Protein AF-A0A1F6DRE4-F1 (afdb_monomer)

Sequence (91 aa):
MKKLKTKTLWVIAIASGLFFILSPLIATPIGTLADKILLARFAEQWSLTHSADPFWYMALGEQIFTFTTLFVAFVALVFGVLAARELYKRH

pLDDT: mean 81.12, std 7.58, range [43.94, 91.31]

Solvent-accessible surface area (backbone atoms only — not comparable to full-atom values): 4792 Å² total; per-residue (Å²): 132,86,81,78,54,71,72,57,34,53,51,45,27,53,48,20,53,51,44,35,74,42,12,60,70,68,21,42,66,55,27,56,50,44,41,53,52,44,52,52,51,48,54,56,46,34,76,76,63,74,71,66,63,67,66,61,51,52,52,49,30,54,47,52,26,50,54,42,20,51,48,44,25,48,54,21,46,54,54,17,51,55,27,47,52,58,49,58,78,72,108

Structure (mmCIF, N/CA/C/O backbone):
data_AF-A0A1F6DRE4-F1
#
_entry.id   AF-A0A1F6DRE4-F1
#
loop_
_atom_site.group_PDB
_atom_site.id
_atom_site.type_symbol
_atom_site.label_atom_id
_atom_site.label_alt_id
_atom_site.label_comp_id
_atom_site.label_asym_id
_atom_site.label_entity_id
_atom_site.label_seq_id
_atom_site.pdbx_PDB_ins_code
_atom_site.Cartn_x
_atom_site.Cartn_y
_atom_site.Cartn_z
_atom_site.occupancy
_atom_site.B_iso_or_equiv
_atom_site.auth_seq_id
_atom_site.auth_comp_id
_atom_site.auth_asym_id
_atom_site.auth_atom_id
_atom_site.pdbx_PDB_model_num
ATOM 1 N N . MET A 1 1 ? 3.874 -6.530 29.422 1.00 43.94 1 MET A N 1
ATOM 2 C CA . MET A 1 1 ? 3.340 -5.651 28.353 1.00 43.94 1 MET A CA 1
ATOM 3 C C . MET A 1 1 ? 2.235 -4.771 28.931 1.00 43.94 1 MET A C 1
ATOM 5 O O . MET A 1 1 ? 1.249 -5.310 29.418 1.00 43.94 1 MET A O 1
ATOM 9 N N . LYS A 1 2 ? 2.399 -3.439 28.964 1.00 51.00 2 LYS A N 1
ATOM 10 C CA . L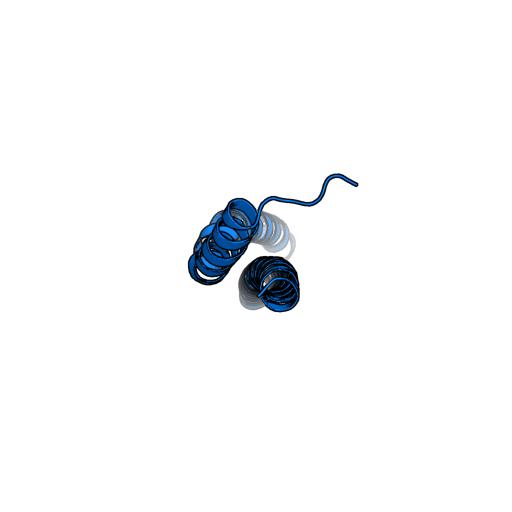YS A 1 2 ? 1.344 -2.523 29.448 1.00 51.00 2 LYS A CA 1
ATOM 11 C C . LYS A 1 2 ? 0.135 -2.602 28.502 1.00 51.00 2 LYS A C 1
ATOM 13 O O . LYS A 1 2 ? 0.296 -2.407 27.302 1.00 51.00 2 LYS A O 1
ATOM 18 N N . LYS A 1 3 ? -1.065 -2.885 29.027 1.00 65.75 3 LYS A N 1
ATOM 19 C CA . LYS A 1 3 ? -2.310 -2.855 28.239 1.00 65.75 3 LYS A CA 1
ATOM 20 C C . LYS A 1 3 ? -2.538 -1.430 27.714 1.00 65.75 3 LYS A C 1
ATOM 22 O O . LYS A 1 3 ? -2.619 -0.489 28.501 1.00 65.75 3 LYS A O 1
ATOM 27 N N . LEU A 1 4 ? -2.651 -1.275 26.393 1.00 73.12 4 LEU A N 1
ATOM 28 C CA . LEU A 1 4 ? -3.014 -0.003 25.754 1.00 73.12 4 LEU A CA 1
ATOM 29 C C . LEU A 1 4 ? -4.392 0.462 26.241 1.00 73.12 4 LEU A C 1
ATOM 31 O O . LEU A 1 4 ? -5.279 -0.370 26.435 1.00 73.12 4 LEU A O 1
ATOM 35 N N . LYS A 1 5 ? -4.590 1.772 26.430 1.00 82.25 5 LYS A N 1
ATOM 36 C CA . LYS A 1 5 ? -5.893 2.343 26.817 1.00 82.25 5 LYS A CA 1
ATOM 37 C C . LYS A 1 5 ? -6.897 2.203 25.662 1.00 82.25 5 LYS A C 1
ATOM 39 O O . LYS A 1 5 ? -6.520 2.328 24.502 1.00 82.25 5 LYS A O 1
ATOM 44 N N . THR A 1 6 ? -8.181 2.010 25.971 1.00 80.00 6 THR A N 1
ATOM 45 C CA . THR A 1 6 ? -9.265 1.872 24.973 1.00 80.00 6 THR A CA 1
ATOM 46 C C . THR A 1 6 ? -9.328 3.065 24.011 1.00 80.00 6 THR A C 1
ATOM 48 O O . THR A 1 6 ? -9.459 2.872 22.808 1.00 80.00 6 THR A O 1
ATOM 51 N N . LYS A 1 7 ? -9.125 4.297 24.511 1.00 82.31 7 LYS A N 1
ATOM 52 C CA . LYS A 1 7 ? -9.030 5.503 23.664 1.00 82.31 7 LYS A CA 1
ATOM 53 C C . LYS A 1 7 ? -7.900 5.405 22.631 1.00 82.31 7 LYS A C 1
ATOM 55 O O . LYS A 1 7 ? -8.085 5.789 21.486 1.00 82.31 7 LYS A O 1
ATOM 60 N N . THR A 1 8 ? -6.749 4.858 23.019 1.00 82.38 8 THR A N 1
ATOM 61 C CA . THR A 1 8 ? -5.594 4.684 22.126 1.00 82.38 8 THR A CA 1
ATOM 62 C C . THR A 1 8 ? -5.872 3.647 21.038 1.00 82.38 8 THR A C 1
ATOM 64 O O . THR A 1 8 ? -5.478 3.856 19.900 1.00 82.38 8 THR A O 1
ATOM 67 N N . LEU A 1 9 ? -6.590 2.563 21.352 1.00 80.25 9 LEU A N 1
ATOM 68 C CA . LEU A 1 9 ? -6.975 1.558 20.353 1.00 80.25 9 LEU A CA 1
ATOM 69 C C . LEU A 1 9 ? -7.948 2.118 19.304 1.00 80.25 9 LEU A C 1
ATOM 71 O O . LEU A 1 9 ? -7.795 1.819 18.125 1.00 80.25 9 LEU A O 1
ATOM 75 N N . TRP A 1 10 ? -8.894 2.972 19.709 1.00 81.19 10 TRP A N 1
ATOM 76 C CA . TRP A 1 10 ? -9.790 3.666 18.775 1.00 81.19 10 TRP A CA 1
ATOM 77 C C . TRP A 1 10 ? -9.030 4.591 17.826 1.00 81.19 10 TRP A C 1
ATOM 79 O O . TRP A 1 10 ? -9.279 4.576 16.624 1.00 81.19 10 TRP A O 1
ATOM 89 N N . VAL A 1 11 ? -8.061 5.347 18.352 1.00 86.38 11 VAL A N 1
ATOM 90 C CA . VAL A 1 11 ? -7.191 6.199 17.527 1.00 86.38 11 VAL A CA 1
ATOM 91 C C . VAL A 1 11 ? -6.413 5.361 16.514 1.00 86.38 11 VAL A C 1
ATOM 93 O O . VAL A 1 11 ? -6.351 5.743 15.351 1.00 86.38 11 VAL A O 1
ATOM 96 N N . ILE A 1 12 ? -5.874 4.206 16.920 1.00 83.31 12 ILE A N 1
ATOM 97 C CA . ILE A 1 12 ? -5.152 3.302 16.012 1.00 83.31 12 ILE A CA 1
ATOM 98 C C . ILE A 1 12 ? -6.083 2.775 14.917 1.00 83.31 12 ILE A C 1
ATOM 100 O O . ILE A 1 12 ? -5.715 2.825 13.751 1.00 83.31 12 ILE A O 1
ATOM 104 N N . ALA A 1 13 ? -7.295 2.330 15.257 1.00 82.06 13 ALA A N 1
ATOM 105 C CA . ALA A 1 13 ? -8.248 1.824 14.270 1.00 82.06 13 ALA A CA 1
ATOM 106 C C . ALA A 1 13 ? -8.637 2.892 13.227 1.00 82.06 13 ALA A C 1
ATOM 108 O O . ALA A 1 13 ? -8.637 2.614 12.028 1.00 82.06 13 ALA A O 1
ATOM 109 N N . ILE A 1 14 ? -8.906 4.126 13.670 1.00 86.56 14 ILE A N 1
ATOM 110 C CA . ILE A 1 14 ? -9.251 5.250 12.784 1.00 86.56 14 ILE A CA 1
ATOM 111 C C . ILE A 1 14 ? -8.050 5.655 11.922 1.00 86.56 14 ILE A C 1
ATOM 113 O O . ILE A 1 14 ? -8.187 5.821 10.711 1.00 86.56 14 ILE A O 1
ATOM 117 N N . ALA A 1 15 ? -6.866 5.779 12.529 1.00 84.81 15 ALA A N 1
ATOM 118 C CA . ALA A 1 15 ? -5.641 6.114 11.813 1.00 84.81 15 ALA A CA 1
ATOM 119 C C . ALA A 1 15 ? -5.316 5.053 10.754 1.00 84.81 15 ALA A C 1
ATOM 121 O O . ALA A 1 15 ? -5.049 5.400 9.610 1.00 84.81 15 ALA A O 1
ATOM 122 N N . SER A 1 16 ? -5.414 3.767 11.092 1.00 82.12 16 SER A N 1
ATOM 123 C CA . SER A 1 16 ? -5.260 2.659 10.146 1.00 82.12 16 SER A CA 1
ATOM 124 C C . SER A 1 16 ? -6.229 2.756 8.964 1.00 82.12 16 SER A C 1
ATOM 126 O O . SER A 1 16 ? -5.812 2.561 7.826 1.00 82.12 16 SER A O 1
ATOM 128 N N . GLY A 1 17 ? -7.496 3.111 9.198 1.00 79.31 17 GLY A N 1
ATOM 129 C CA . GLY A 1 17 ? -8.457 3.347 8.115 1.00 79.31 17 GLY A CA 1
ATOM 130 C C . GLY A 1 17 ? -8.050 4.509 7.199 1.00 79.31 17 GLY A C 1
ATOM 131 O O . GLY A 1 17 ? -8.092 4.382 5.977 1.00 79.31 17 GLY A O 1
ATOM 132 N N . LEU A 1 18 ? -7.579 5.617 7.776 1.00 87.06 18 LEU A N 1
ATOM 133 C CA . LEU A 1 18 ? -7.046 6.754 7.017 1.00 87.06 18 LEU A CA 1
ATOM 134 C C . 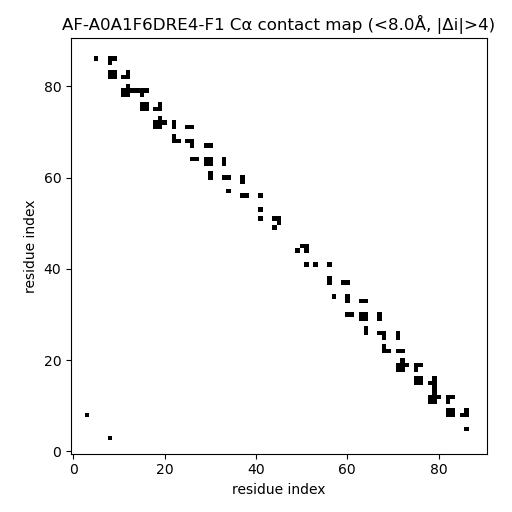LEU A 1 18 ? -5.812 6.368 6.188 1.00 87.06 18 LEU A C 1
ATOM 136 O O . LEU A 1 18 ? -5.733 6.719 5.014 1.00 87.06 18 LEU A O 1
ATOM 140 N N . PHE A 1 19 ? -4.877 5.612 6.768 1.00 84.81 19 PHE A N 1
ATOM 141 C CA . PHE A 1 19 ? -3.675 5.127 6.080 1.00 84.81 19 PHE A CA 1
ATOM 142 C C . PHE A 1 19 ? -3.989 4.134 4.956 1.00 84.81 19 PHE A C 1
ATOM 144 O O . PHE A 1 19 ? -3.282 4.116 3.952 1.00 84.81 19 PHE A O 1
ATOM 151 N N . PHE A 1 20 ? -5.061 3.349 5.083 1.00 83.38 20 PHE A N 1
ATOM 152 C CA . PHE A 1 20 ? -5.545 2.493 4.004 1.00 83.38 20 PHE A CA 1
ATOM 153 C C . PHE A 1 20 ? -6.016 3.322 2.799 1.00 83.38 20 PHE A C 1
ATOM 155 O O . PHE A 1 20 ? -5.585 3.068 1.675 1.00 83.38 20 PHE A O 1
ATOM 162 N N . ILE A 1 21 ? -6.829 4.359 3.032 1.00 85.31 21 ILE A N 1
ATOM 163 C CA . ILE A 1 21 ? -7.335 5.246 1.969 1.00 85.31 21 ILE A CA 1
ATOM 164 C C . ILE A 1 21 ? -6.193 6.062 1.343 1.00 85.31 21 ILE A C 1
ATOM 166 O O . ILE A 1 21 ? -6.139 6.232 0.129 1.00 85.31 21 ILE A O 1
ATOM 170 N N . LEU A 1 22 ? -5.252 6.536 2.164 1.00 87.00 22 LEU A N 1
ATOM 171 C CA . LEU A 1 22 ? -4.092 7.320 1.725 1.00 87.00 22 LEU A CA 1
ATOM 172 C C . LEU A 1 22 ? -2.935 6.465 1.187 1.00 87.00 22 LEU A C 1
ATOM 174 O O . LEU A 1 22 ? -1.901 7.018 0.809 1.00 87.00 22 LEU A O 1
ATOM 178 N N . SER A 1 23 ? -3.084 5.141 1.117 1.00 82.06 23 SER A N 1
ATOM 179 C CA . SER A 1 23 ? -2.023 4.241 0.653 1.00 82.06 23 SER A CA 1
ATOM 180 C C . SER A 1 23 ? -1.465 4.576 -0.741 1.00 82.06 23 SER A C 1
ATOM 182 O O . SER A 1 23 ? -0.243 4.484 -0.889 1.00 82.06 23 SER A O 1
ATOM 184 N N . PRO A 1 24 ? -2.248 5.052 -1.739 1.00 81.31 24 PRO A N 1
ATOM 185 C CA . PRO A 1 24 ? -1.679 5.466 -3.022 1.00 81.31 24 PRO A CA 1
ATOM 186 C C . PRO A 1 24 ? -0.785 6.700 -2.869 1.00 81.31 24 PRO A C 1
ATOM 188 O O . PRO A 1 24 ? 0.301 6.756 -3.439 1.00 81.31 24 PRO A O 1
ATOM 191 N N . LEU A 1 25 ? -1.198 7.655 -2.028 1.00 85.81 25 LEU A N 1
ATOM 192 C CA . LEU A 1 25 ? -0.463 8.895 -1.781 1.00 85.81 25 LEU A CA 1
ATOM 193 C C . LEU A 1 25 ? 0.883 8.627 -1.088 1.00 85.81 25 LEU A C 1
ATOM 195 O O . LEU A 1 25 ? 1.893 9.257 -1.399 1.00 85.81 25 LEU A O 1
ATOM 199 N N . ILE A 1 26 ? 0.907 7.651 -0.181 1.00 81.69 26 ILE A N 1
ATOM 200 C CA . ILE A 1 26 ? 2.113 7.214 0.537 1.00 81.69 26 ILE A CA 1
ATOM 201 C C . ILE A 1 26 ? 3.030 6.387 -0.371 1.00 81.69 26 ILE A C 1
ATOM 203 O O . ILE A 1 26 ? 4.249 6.431 -0.213 1.00 81.69 26 ILE A O 1
ATOM 207 N N . ALA A 1 27 ? 2.468 5.671 -1.347 1.00 82.31 27 ALA A N 1
ATOM 208 C CA . ALA A 1 27 ? 3.231 4.923 -2.341 1.00 82.31 27 ALA A CA 1
ATOM 209 C C . ALA A 1 27 ? 3.863 5.822 -3.422 1.00 82.31 27 ALA A C 1
ATOM 211 O O . ALA A 1 27 ? 4.884 5.444 -3.992 1.00 82.31 27 ALA A O 1
ATOM 212 N N . THR A 1 28 ? 3.328 7.023 -3.675 1.00 82.81 28 THR A N 1
ATOM 213 C CA . THR A 1 28 ? 3.852 7.985 -4.670 1.00 82.81 28 THR A CA 1
ATOM 214 C C . THR A 1 28 ? 5.368 8.243 -4.599 1.00 82.81 28 THR A C 1
ATOM 216 O O . THR A 1 28 ? 6.026 8.162 -5.637 1.00 82.81 28 THR A O 1
ATOM 219 N N . PRO A 1 29 ? 5.986 8.538 -3.435 1.00 81.94 29 PRO A N 1
ATOM 220 C CA . PRO A 1 29 ? 7.439 8.724 -3.358 1.00 81.94 29 PRO A CA 1
ATOM 221 C C . PRO A 1 29 ? 8.226 7.472 -3.769 1.00 81.94 29 PRO A C 1
ATOM 223 O O . PRO A 1 29 ? 9.292 7.587 -4.362 1.00 81.94 29 PRO A O 1
ATOM 226 N N . ILE A 1 30 ? 7.700 6.276 -3.503 1.00 81.56 30 ILE A N 1
ATOM 227 C CA . ILE A 1 30 ? 8.350 5.015 -3.880 1.00 81.56 30 ILE A CA 1
ATOM 228 C C . ILE A 1 30 ? 8.176 4.756 -5.381 1.00 81.56 30 ILE A C 1
ATOM 2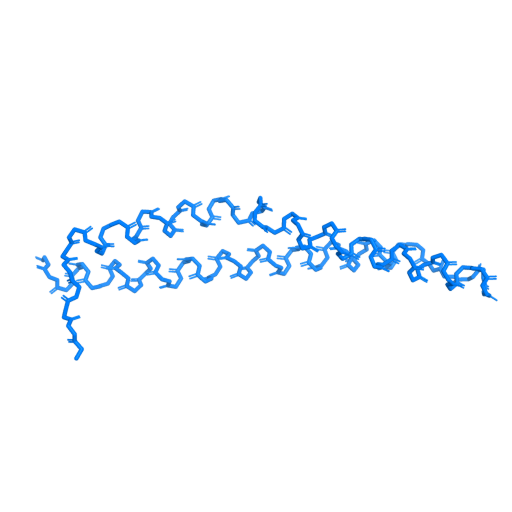30 O O . ILE A 1 30 ? 9.151 4.418 -6.046 1.00 81.56 30 ILE A O 1
ATOM 234 N N . GLY A 1 31 ? 6.981 4.997 -5.930 1.00 77.00 31 GLY A N 1
ATOM 235 C CA . GLY A 1 31 ? 6.728 4.916 -7.373 1.00 77.00 31 GLY A CA 1
ATOM 236 C C . GLY A 1 31 ? 7.606 5.884 -8.169 1.00 77.00 31 GLY A C 1
ATOM 237 O O . GLY A 1 31 ? 8.302 5.473 -9.087 1.00 77.00 31 GLY A O 1
ATOM 238 N N . THR A 1 32 ? 7.694 7.148 -7.746 1.00 81.38 32 THR A N 1
ATOM 239 C CA . THR A 1 32 ? 8.547 8.152 -8.413 1.00 81.38 32 THR A CA 1
ATOM 240 C C . THR A 1 32 ? 10.043 7.832 -8.333 1.00 81.38 32 THR A C 1
ATOM 242 O O . THR A 1 32 ? 10.787 8.139 -9.266 1.00 81.38 32 THR A O 1
ATOM 245 N N . LEU A 1 33 ? 10.514 7.216 -7.243 1.00 84.81 33 LEU A N 1
ATOM 246 C CA . LEU A 1 33 ? 11.891 6.722 -7.148 1.00 84.81 33 LEU A CA 1
ATOM 247 C C . LEU A 1 33 ? 12.127 5.537 -8.088 1.00 84.81 33 LEU A C 1
ATOM 249 O O . LEU A 1 33 ? 13.153 5.506 -8.767 1.00 84.81 33 LEU A O 1
ATOM 253 N N . ALA A 1 34 ? 11.185 4.594 -8.148 1.00 82.31 34 ALA A N 1
ATOM 254 C CA . ALA A 1 34 ? 11.246 3.460 -9.060 1.00 82.31 34 ALA A CA 1
ATOM 255 C C . ALA A 1 34 ? 11.287 3.929 -10.519 1.00 82.31 34 ALA A C 1
ATOM 257 O O . ALA A 1 34 ? 12.188 3.525 -11.249 1.00 82.31 34 ALA A O 1
ATOM 258 N N . ASP A 1 35 ? 10.414 4.861 -10.905 1.00 82.31 35 ASP A N 1
ATOM 259 C CA . ASP A 1 35 ? 10.394 5.448 -12.245 1.00 82.31 35 ASP A CA 1
ATOM 260 C C . ASP A 1 35 ? 11.725 6.119 -12.585 1.00 82.31 35 ASP A C 1
ATOM 262 O O . ASP A 1 35 ? 12.275 5.887 -13.656 1.00 82.31 35 ASP A O 1
ATOM 266 N N . LYS A 1 36 ? 12.310 6.897 -11.664 1.00 83.12 36 LYS A N 1
ATOM 267 C CA . LYS A 1 36 ? 13.623 7.525 -11.886 1.00 83.12 36 LYS A CA 1
ATOM 268 C C . LYS A 1 36 ? 14.736 6.503 -12.103 1.00 83.12 36 LYS A C 1
ATOM 270 O O . LYS A 1 36 ? 15.575 6.699 -12.980 1.00 83.12 36 LYS A O 1
ATOM 275 N N . ILE A 1 37 ? 14.757 5.431 -11.313 1.00 84.00 37 ILE A N 1
ATOM 276 C CA . ILE A 1 37 ? 15.755 4.363 -11.443 1.00 84.00 37 ILE A CA 1
ATOM 277 C C . ILE A 1 37 ? 15.561 3.621 -12.766 1.00 84.00 37 ILE A C 1
ATOM 279 O O . ILE A 1 37 ? 16.528 3.398 -13.490 1.00 84.00 37 ILE A O 1
ATOM 283 N N . LEU A 1 38 ? 14.322 3.264 -13.101 1.00 83.12 38 LEU A N 1
ATOM 284 C CA . LEU A 1 38 ? 13.990 2.547 -14.329 1.00 83.12 38 LEU A CA 1
ATOM 285 C C . LEU A 1 38 ? 14.294 3.390 -15.568 1.00 83.12 38 LEU A C 1
ATOM 287 O O . LEU A 1 38 ? 14.853 2.866 -16.524 1.00 83.12 38 LEU A O 1
ATOM 291 N N . LEU A 1 39 ? 14.024 4.696 -15.527 1.00 84.00 39 LEU A N 1
ATOM 292 C CA . LEU A 1 39 ? 14.337 5.620 -16.615 1.00 84.00 39 LEU A CA 1
ATOM 293 C C . LEU A 1 39 ? 15.852 5.805 -16.789 1.00 84.00 39 LEU A C 1
ATOM 295 O O . LEU A 1 39 ? 16.338 5.826 -17.918 1.00 84.00 39 LEU A O 1
ATOM 299 N N . ALA A 1 40 ? 16.613 5.876 -15.690 1.00 82.75 40 ALA A N 1
ATOM 300 C CA . ALA A 1 40 ? 18.076 5.914 -15.738 1.00 82.75 40 ALA A CA 1
ATOM 301 C C . ALA A 1 40 ? 18.658 4.621 -16.333 1.00 82.75 40 ALA A C 1
ATOM 303 O O . ALA A 1 40 ? 19.521 4.676 -17.208 1.00 82.75 40 ALA A O 1
ATOM 304 N N . ARG A 1 41 ? 18.139 3.457 -15.922 1.00 81.06 41 ARG A N 1
ATOM 305 C CA . ARG A 1 41 ? 18.532 2.156 -16.481 1.00 81.06 41 ARG A CA 1
ATOM 306 C C . ARG A 1 41 ? 18.163 2.025 -17.950 1.00 81.06 41 ARG A C 1
ATOM 308 O O . ARG A 1 41 ? 18.986 1.564 -18.732 1.00 81.06 41 ARG A O 1
ATOM 315 N N . PHE A 1 42 ? 16.969 2.465 -18.336 1.00 80.25 42 PHE A N 1
ATOM 316 C CA . PHE A 1 42 ? 16.562 2.504 -19.733 1.00 80.25 42 PHE A CA 1
ATOM 317 C C . PHE A 1 42 ? 17.511 3.380 -20.557 1.00 80.25 42 PHE A C 1
ATOM 319 O O . PHE A 1 42 ? 17.977 2.934 -21.598 1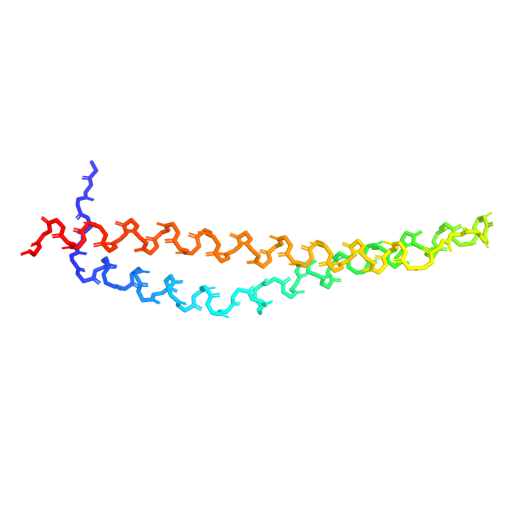.00 80.25 42 PHE A O 1
ATOM 326 N N . ALA A 1 43 ? 17.862 4.580 -20.082 1.00 79.88 43 ALA A N 1
ATOM 327 C CA . ALA A 1 43 ? 18.786 5.472 -20.783 1.00 79.88 43 ALA A CA 1
ATOM 328 C C . ALA A 1 43 ? 20.186 4.853 -20.966 1.00 79.88 43 ALA A C 1
ATOM 330 O O . ALA A 1 43 ? 20.746 4.920 -22.062 1.00 79.88 43 ALA A O 1
ATOM 331 N N . GLU A 1 44 ? 20.728 4.193 -19.934 1.00 81.06 44 GLU A N 1
ATOM 332 C CA . GLU A 1 44 ? 21.997 3.452 -20.021 1.00 81.06 44 GLU A CA 1
ATOM 333 C C . GLU A 1 44 ? 21.919 2.334 -21.075 1.00 81.06 44 GLU A C 1
ATOM 335 O O . GLU A 1 44 ? 22.764 2.236 -21.965 1.00 81.06 44 GLU A O 1
ATOM 340 N N . GLN A 1 45 ? 20.873 1.512 -21.019 1.00 76.31 4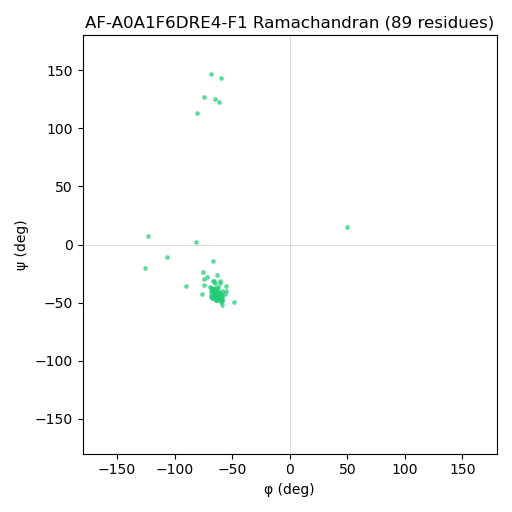5 GLN A N 1
ATOM 341 C CA . GLN A 1 45 ? 20.731 0.321 -21.860 1.00 76.31 45 GLN A CA 1
ATOM 342 C C . GLN A 1 45 ? 20.366 0.655 -23.312 1.00 76.31 45 GLN A C 1
ATOM 344 O O . GLN A 1 45 ? 20.838 0.002 -24.248 1.00 76.31 45 GLN A O 1
ATOM 349 N N . TRP A 1 46 ? 19.573 1.708 -23.510 1.00 76.19 46 TRP A N 1
ATOM 350 C CA . TRP A 1 46 ? 19.263 2.264 -24.819 1.00 76.19 46 TRP A CA 1
ATOM 351 C C . TRP A 1 46 ? 20.527 2.780 -25.504 1.00 76.19 46 TRP A C 1
ATOM 353 O O . TRP A 1 46 ? 20.772 2.429 -26.655 1.00 76.19 46 TRP A O 1
ATOM 363 N N . SER A 1 47 ? 21.375 3.520 -24.779 1.00 73.69 47 SER A N 1
ATOM 364 C CA . SER A 1 47 ? 22.622 4.072 -25.327 1.00 73.69 47 SER A CA 1
ATOM 365 C C . SER A 1 47 ? 23.596 2.998 -25.831 1.00 73.69 47 SER A C 1
ATOM 367 O O . SER A 1 47 ? 24.318 3.226 -26.800 1.00 73.69 47 SER A O 1
ATOM 369 N N . LEU A 1 48 ? 23.580 1.814 -25.209 1.00 73.25 48 LEU A N 1
ATOM 370 C CA . LEU A 1 48 ? 24.482 0.702 -25.518 1.00 73.25 48 LEU A CA 1
ATOM 371 C C . LEU A 1 48 ? 23.939 -0.247 -26.590 1.00 73.25 48 LEU A C 1
ATOM 373 O O . LEU A 1 48 ? 24.712 -0.779 -27.382 1.00 73.25 48 LEU A O 1
ATOM 377 N N . THR A 1 49 ? 22.625 -0.476 -26.615 1.00 70.81 49 THR A N 1
ATOM 378 C CA . THR A 1 49 ? 22.043 -1.608 -27.359 1.00 70.81 49 THR A CA 1
ATOM 379 C C . THR A 1 49 ? 20.953 -1.202 -28.349 1.00 70.81 49 THR A C 1
ATOM 381 O O . THR A 1 49 ? 20.669 -1.974 -29.257 1.00 70.81 49 THR A O 1
ATOM 384 N N . HIS A 1 50 ? 20.334 -0.020 -28.200 1.00 67.56 50 HIS A N 1
ATOM 385 C CA . HIS A 1 50 ? 19.203 0.471 -29.017 1.00 67.56 50 HIS A CA 1
ATOM 386 C C . HIS A 1 50 ? 18.024 -0.517 -29.177 1.00 67.56 50 HIS A C 1
ATOM 388 O O . HIS A 1 50 ? 17.166 -0.340 -30.037 1.00 67.56 50 HIS A O 1
ATOM 394 N N . SER A 1 51 ? 17.968 -1.562 -28.349 1.00 65.88 51 SER A N 1
ATOM 395 C CA . SER A 1 51 ? 17.011 -2.670 -28.439 1.00 65.88 51 SER A CA 1
ATOM 396 C C . SER A 1 51 ? 16.189 -2.850 -27.161 1.00 65.88 51 SER A C 1
ATOM 398 O O . SER A 1 51 ? 15.503 -3.858 -27.009 1.00 65.88 51 SER A O 1
ATOM 400 N N . ALA A 1 52 ? 16.307 -1.929 -26.202 1.00 68.25 52 ALA A N 1
ATOM 401 C CA . ALA A 1 52 ? 15.563 -1.997 -24.951 1.00 68.25 52 ALA A CA 1
ATOM 402 C C . ALA A 1 52 ? 14.096 -1.622 -25.200 1.00 68.25 52 ALA A C 1
ATOM 404 O O . ALA A 1 52 ? 13.824 -0.561 -25.760 1.00 68.25 52 ALA A O 1
ATOM 405 N N . ASP A 1 53 ? 13.166 -2.483 -24.784 1.00 75.62 53 ASP A N 1
ATOM 406 C CA . ASP A 1 53 ? 11.732 -2.248 -24.951 1.00 75.62 53 ASP A CA 1
ATOM 407 C C . ASP A 1 53 ? 11.211 -1.296 -23.855 1.00 75.62 53 ASP A C 1
ATOM 409 O O . ASP A 1 53 ? 11.208 -1.666 -22.674 1.00 75.62 53 ASP A O 1
ATOM 413 N N . PRO A 1 54 ? 10.768 -0.073 -24.199 1.00 71.38 54 PRO A N 1
ATOM 414 C CA . PRO A 1 54 ? 10.274 0.895 -23.223 1.00 71.38 54 PRO A CA 1
ATOM 415 C C . PRO A 1 54 ? 9.013 0.422 -22.482 1.00 71.38 54 PRO A C 1
ATOM 417 O O . PRO A 1 54 ? 8.803 0.818 -21.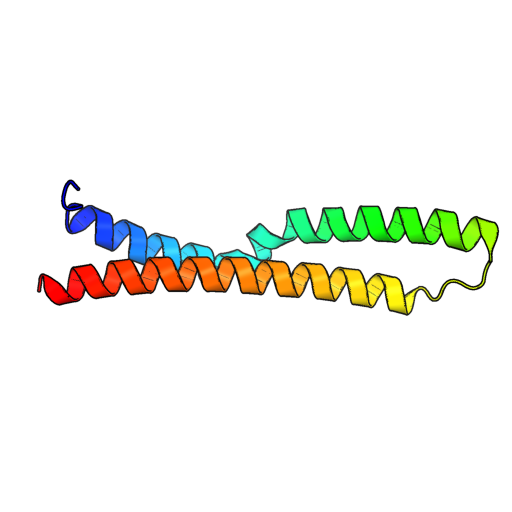332 1.00 71.38 54 PRO A O 1
ATOM 420 N N . PHE A 1 55 ? 8.199 -0.460 -23.077 1.00 77.00 55 PHE A N 1
ATOM 421 C CA . PHE A 1 55 ? 6.985 -0.968 -22.431 1.00 77.00 55 PHE A CA 1
ATOM 422 C C . PHE A 1 55 ? 7.295 -1.837 -21.210 1.00 77.00 55 PHE A C 1
ATOM 424 O O . PHE A 1 55 ? 6.547 -1.823 -20.232 1.00 77.00 55 PHE A O 1
ATOM 431 N N . TRP A 1 56 ? 8.425 -2.547 -21.228 1.00 78.50 56 TRP A N 1
ATOM 432 C CA . TRP A 1 56 ? 8.833 -3.400 -20.116 1.00 78.50 56 TRP A CA 1
ATOM 433 C C . TRP A 1 56 ? 9.211 -2.587 -18.869 1.00 78.50 56 TRP A C 1
ATOM 435 O O . TRP A 1 56 ? 8.803 -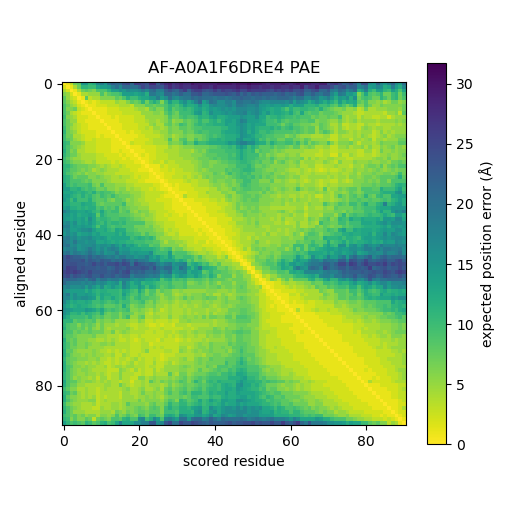2.924 -17.757 1.00 78.50 56 TRP A O 1
ATOM 445 N N . TYR A 1 57 ? 9.922 -1.468 -19.049 1.00 74.38 57 TYR A N 1
ATOM 446 C CA . TYR A 1 57 ? 10.285 -0.571 -17.944 1.00 74.38 57 TYR A CA 1
ATOM 447 C C . TYR A 1 57 ? 9.063 0.153 -17.371 1.00 74.38 57 TYR A C 1
ATOM 449 O O . TYR A 1 57 ? 8.968 0.312 -16.156 1.00 74.38 57 TYR A O 1
ATOM 457 N N . MET A 1 58 ? 8.102 0.537 -18.216 1.00 76.19 58 MET A N 1
ATOM 458 C CA . MET A 1 58 ? 6.859 1.168 -17.761 1.00 76.19 58 MET A CA 1
ATOM 459 C C . MET A 1 58 ? 5.999 0.196 -16.935 1.00 76.19 58 MET A C 1
ATOM 461 O O . MET A 1 58 ? 5.529 0.553 -15.856 1.00 76.19 58 MET A O 1
ATOM 465 N N . ALA A 1 59 ? 5.875 -1.060 -17.383 1.00 83.25 59 ALA A N 1
ATOM 466 C CA . ALA A 1 59 ? 5.164 -2.108 -16.647 1.00 83.25 59 ALA A CA 1
ATOM 467 C C . ALA A 1 59 ? 5.814 -2.416 -15.285 1.00 83.25 59 ALA A C 1
ATOM 469 O O . ALA A 1 59 ? 5.115 -2.655 -14.301 1.00 83.25 59 ALA A O 1
ATOM 470 N N . LEU A 1 60 ? 7.147 -2.376 -15.200 1.00 82.62 60 LEU A N 1
ATOM 471 C CA . LEU A 1 60 ? 7.875 -2.530 -13.936 1.00 82.62 60 LEU A CA 1
ATOM 472 C C . LEU A 1 60 ? 7.600 -1.396 -12.948 1.00 82.62 60 LEU A C 1
ATOM 474 O O . LEU A 1 60 ? 7.397 -1.667 -11.764 1.00 82.62 60 LEU A O 1
ATOM 478 N N . GLY A 1 61 ? 7.575 -0.146 -13.417 1.00 79.56 61 GLY A N 1
ATOM 479 C CA . GLY A 1 61 ? 7.245 1.011 -12.578 1.00 79.56 61 GLY A CA 1
ATOM 480 C C . GLY A 1 61 ? 5.839 0.889 -11.988 1.00 79.56 61 GLY A C 1
ATOM 481 O O . GLY A 1 61 ? 5.652 1.001 -10.773 1.00 79.56 61 GLY A O 1
ATOM 482 N N . GLU A 1 62 ? 4.866 0.530 -12.829 1.00 83.56 62 GLU A N 1
ATOM 483 C CA . GLU A 1 62 ? 3.476 0.313 -12.421 1.00 83.56 62 GLU A CA 1
ATOM 484 C C . GLU A 1 62 ? 3.328 -0.854 -11.431 1.00 83.56 62 GLU A C 1
ATOM 486 O O . GLU A 1 62 ? 2.607 -0.742 -10.434 1.00 83.56 62 GLU A O 1
ATOM 491 N N . GLN A 1 63 ? 4.053 -1.957 -11.642 1.00 86.81 63 GLN A N 1
ATOM 492 C CA . GLN A 1 63 ? 4.080 -3.077 -10.701 1.00 86.81 63 GLN A CA 1
ATOM 493 C C . GLN A 1 63 ? 4.649 -2.661 -9.345 1.00 86.81 63 GLN A C 1
ATOM 495 O O . GLN A 1 63 ? 4.041 -2.969 -8.320 1.00 86.81 63 GLN A O 1
ATOM 500 N N . ILE A 1 64 ? 5.778 -1.946 -9.312 1.00 85.69 64 ILE A N 1
ATOM 501 C CA . ILE A 1 64 ? 6.401 -1.500 -8.058 1.00 85.69 64 ILE A CA 1
ATOM 502 C C . ILE A 1 64 ? 5.463 -0.560 -7.298 1.00 85.69 64 ILE A C 1
ATOM 504 O O . ILE A 1 64 ? 5.278 -0.725 -6.087 1.00 85.69 64 ILE A O 1
ATOM 508 N N . PHE A 1 65 ? 4.832 0.388 -7.994 1.00 83.69 65 PHE A N 1
ATOM 509 C CA . PHE A 1 65 ? 3.832 1.269 -7.397 1.00 83.69 65 PHE A CA 1
ATOM 510 C C . PHE A 1 65 ? 2.665 0.465 -6.812 1.00 83.69 65 PHE A C 1
ATOM 512 O O . PHE A 1 65 ? 2.370 0.588 -5.622 1.00 83.69 65 PHE A O 1
ATOM 519 N N . THR A 1 66 ? 2.075 -0.433 -7.603 1.00 85.50 66 THR A N 1
ATOM 520 C CA . THR A 1 66 ? 0.929 -1.256 -7.194 1.00 85.50 66 THR A CA 1
ATOM 521 C C . THR A 1 66 ? 1.257 -2.137 -5.988 1.00 85.50 66 THR A C 1
ATOM 523 O O . THR A 1 66 ? 0.508 -2.151 -5.009 1.00 85.50 66 THR A O 1
ATOM 526 N N . PHE A 1 67 ? 2.399 -2.833 -6.004 1.00 88.56 67 PHE A N 1
ATOM 527 C CA . PHE A 1 67 ? 2.855 -3.651 -4.876 1.00 88.56 67 PHE A CA 1
ATOM 528 C C . PHE A 1 67 ? 3.049 -2.818 -3.612 1.00 88.56 67 PHE A C 1
ATOM 530 O O . PHE A 1 67 ? 2.648 -3.240 -2.528 1.00 88.56 67 PHE A O 1
ATOM 537 N N . THR A 1 68 ? 3.622 -1.623 -3.744 1.00 85.88 68 THR A N 1
ATOM 538 C CA . THR A 1 68 ? 3.840 -0.719 -2.613 1.00 85.88 68 THR A CA 1
ATOM 539 C C . THR A 1 68 ? 2.515 -0.233 -2.029 1.00 85.88 68 THR A C 1
ATOM 541 O O . THR A 1 68 ? 2.329 -0.278 -0.813 1.00 85.88 68 THR A O 1
ATOM 544 N N . THR A 1 69 ? 1.567 0.182 -2.875 1.00 87.12 69 THR A N 1
ATOM 545 C CA . THR A 1 69 ? 0.225 0.592 -2.442 1.00 87.12 69 THR A CA 1
ATOM 546 C C . THR A 1 69 ? -0.484 -0.542 -1.708 1.00 87.12 69 THR A C 1
ATOM 548 O O . THR A 1 69 ? -0.969 -0.341 -0.593 1.00 87.12 69 THR A O 1
ATOM 551 N N . LEU A 1 70 ? -0.487 -1.749 -2.283 1.00 89.56 70 LEU A N 1
ATOM 552 C CA . LEU A 1 70 ? -1.101 -2.928 -1.671 1.00 89.56 70 LEU A CA 1
ATOM 553 C C . LEU A 1 70 ? -0.437 -3.296 -0.344 1.00 89.56 70 LEU A C 1
ATOM 555 O O . LEU A 1 70 ? -1.132 -3.628 0.613 1.00 89.56 70 LEU A O 1
ATOM 559 N N . PHE A 1 71 ? 0.889 -3.200 -0.255 1.00 90.00 71 PHE A N 1
ATOM 560 C CA . PHE A 1 71 ? 1.621 -3.482 0.974 1.00 90.00 71 PHE A CA 1
ATOM 561 C C . PHE A 1 71 ? 1.253 -2.501 2.094 1.00 90.00 71 PHE A C 1
ATOM 563 O O . PHE A 1 71 ? 0.915 -2.928 3.198 1.00 90.00 71 PHE A O 1
ATOM 570 N N . VAL A 1 72 ? 1.244 -1.194 1.812 1.00 87.12 72 VAL A N 1
ATOM 571 C CA . VAL A 1 72 ? 0.850 -0.163 2.789 1.00 87.12 72 VAL A CA 1
ATOM 572 C C . VAL A 1 72 ? -0.602 -0.363 3.231 1.00 87.12 72 VAL A C 1
ATOM 574 O O . VAL A 1 72 ? -0.890 -0.341 4.430 1.00 87.12 72 VAL A O 1
ATOM 577 N N . ALA A 1 73 ? -1.505 -0.620 2.284 1.00 86.00 73 ALA A N 1
ATOM 578 C CA . ALA A 1 73 ? -2.909 -0.903 2.557 1.00 86.00 73 ALA A CA 1
ATOM 579 C C . ALA A 1 73 ? -3.087 -2.153 3.439 1.00 86.00 73 ALA A C 1
ATOM 581 O O . ALA A 1 73 ? -3.830 -2.130 4.422 1.00 86.00 73 ALA A O 1
ATOM 582 N N . PHE A 1 74 ? -2.366 -3.232 3.132 1.00 90.44 74 PHE A N 1
ATOM 583 C CA . PHE A 1 74 ? -2.408 -4.475 3.894 1.00 90.44 74 PHE A CA 1
ATOM 584 C C . PHE A 1 74 ? -1.915 -4.280 5.329 1.00 90.44 74 PHE A C 1
ATOM 586 O O . PHE A 1 74 ? -2.591 -4.674 6.279 1.00 90.44 74 PHE A O 1
ATOM 593 N N . VAL A 1 75 ? -0.770 -3.618 5.507 1.00 90.25 75 VAL A N 1
ATOM 594 C CA . VAL A 1 75 ? -0.215 -3.319 6.832 1.00 90.25 75 VAL A CA 1
ATOM 595 C C . VAL A 1 75 ? -1.194 -2.469 7.647 1.00 90.25 75 VAL A C 1
ATOM 597 O O . VAL A 1 75 ? -1.463 -2.780 8.811 1.00 90.25 75 VAL A O 1
ATOM 600 N N . ALA A 1 76 ? -1.787 -1.443 7.032 1.00 86.62 76 ALA A N 1
ATOM 601 C CA . ALA A 1 76 ? -2.789 -0.601 7.674 1.00 86.62 76 ALA A CA 1
ATOM 602 C C . ALA A 1 76 ? -4.011 -1.415 8.139 1.00 86.62 76 ALA A C 1
ATOM 604 O O . ALA A 1 76 ? -4.433 -1.272 9.291 1.00 86.62 76 ALA A O 1
ATOM 605 N N . LEU A 1 77 ? -4.522 -2.321 7.298 1.00 88.69 77 LEU A N 1
ATOM 606 C CA . LEU A 1 77 ? -5.622 -3.224 7.645 1.00 88.69 77 LEU A CA 1
ATOM 607 C C . LEU A 1 77 ? -5.264 -4.166 8.795 1.00 88.69 77 LEU A C 1
ATOM 609 O O . LEU A 1 77 ? -6.056 -4.295 9.725 1.00 88.69 77 LEU A O 1
ATOM 613 N N . VAL A 1 78 ? -4.085 -4.793 8.783 1.00 91.31 78 VAL A N 1
ATOM 614 C CA . VAL A 1 78 ? -3.660 -5.708 9.857 1.00 91.31 78 VAL A CA 1
ATOM 615 C C . VAL A 1 78 ? -3.647 -4.989 11.206 1.00 91.31 78 VAL A C 1
ATOM 617 O O . VAL A 1 78 ? -4.228 -5.485 12.174 1.00 91.31 78 VAL A O 1
ATOM 620 N N . PHE A 1 79 ? -3.054 -3.794 11.280 1.00 87.81 79 PHE A N 1
ATOM 621 C CA . PHE A 1 79 ? -3.048 -3.008 12.517 1.00 87.81 79 PHE A CA 1
ATOM 622 C C . PHE A 1 79 ? -4.451 -2.551 12.934 1.00 87.81 79 PHE A C 1
ATOM 624 O O . PHE 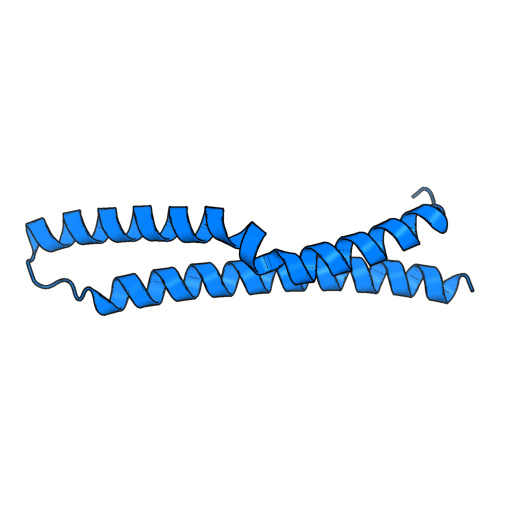A 1 79 ? -4.788 -2.631 14.118 1.00 87.81 79 PHE A O 1
ATOM 631 N N . GLY A 1 80 ? -5.285 -2.141 11.974 1.00 83.38 80 GLY A N 1
ATOM 632 C CA . GLY A 1 80 ? -6.669 -1.750 12.230 1.00 83.38 80 GLY A CA 1
ATOM 633 C C . GLY A 1 80 ? -7.505 -2.905 12.783 1.00 83.38 80 GLY A C 1
ATOM 634 O O . GLY A 1 80 ? -8.186 -2.747 13.795 1.00 83.38 80 GLY A O 1
ATOM 635 N N . VAL A 1 81 ? -7.392 -4.094 12.185 1.00 88.25 81 VAL A N 1
ATOM 636 C CA . VAL A 1 81 ? -8.096 -5.313 12.610 1.00 88.25 81 VAL A CA 1
ATOM 637 C C . VAL A 1 81 ? -7.627 -5.769 13.989 1.00 88.25 81 VAL A C 1
ATOM 639 O O . VAL A 1 81 ? -8.456 -6.115 14.829 1.00 88.25 81 VAL A O 1
ATOM 642 N N . LEU A 1 82 ? -6.321 -5.742 14.271 1.00 88.00 82 LEU A N 1
ATOM 643 C CA . LEU A 1 82 ? -5.802 -6.084 15.599 1.00 88.00 82 LEU A CA 1
ATOM 644 C C . LEU A 1 82 ? -6.313 -5.115 16.675 1.00 88.00 82 LEU A C 1
ATOM 646 O O . LEU A 1 82 ? -6.729 -5.557 17.749 1.00 88.00 82 LEU A O 1
ATOM 650 N N . ALA A 1 83 ? -6.339 -3.811 16.381 1.00 83.75 83 ALA A N 1
ATOM 651 C CA . ALA A 1 83 ? -6.865 -2.801 17.294 1.00 83.75 83 ALA A CA 1
ATOM 652 C C . ALA A 1 83 ? -8.379 -2.952 17.519 1.00 83.75 83 ALA A C 1
ATOM 654 O O . ALA A 1 83 ? -8.834 -2.915 18.664 1.00 83.75 83 ALA A O 1
ATOM 655 N N . ALA A 1 84 ? -9.148 -3.192 16.453 1.00 83.69 84 ALA A N 1
ATOM 656 C CA . ALA A 1 84 ? -10.586 -3.439 16.520 1.00 83.69 84 ALA A CA 1
ATOM 657 C C . ALA A 1 84 ? -10.912 -4.724 17.295 1.00 83.69 84 ALA A C 1
ATOM 659 O O . ALA A 1 84 ? -11.806 -4.728 18.139 1.00 83.69 84 ALA A O 1
ATOM 660 N N . ARG A 1 85 ? -10.143 -5.800 17.088 1.00 87.75 85 ARG A N 1
ATOM 661 C CA . ARG A 1 85 ? -10.298 -7.058 17.830 1.00 87.75 85 ARG A CA 1
ATOM 662 C C . ARG A 1 85 ? -10.052 -6.867 19.324 1.00 87.75 85 ARG A C 1
ATOM 664 O O . ARG A 1 85 ? -10.780 -7.428 20.138 1.00 87.75 85 ARG A O 1
ATOM 671 N N . GLU A 1 86 ? -9.049 -6.079 19.703 1.00 84.56 86 GLU A N 1
ATOM 672 C CA . GLU A 1 86 ? -8.797 -5.756 21.112 1.00 84.56 86 GLU A CA 1
ATOM 673 C C . GLU A 1 86 ? -9.837 -4.804 21.714 1.00 84.56 86 GLU A C 1
ATOM 675 O O . GLU A 1 86 ? -10.090 -4.878 22.913 1.00 84.56 86 GLU A O 1
ATOM 680 N N . LEU A 1 87 ? -10.471 -3.940 20.917 1.00 82.75 87 LEU A N 1
ATOM 681 C CA . LEU A 1 87 ? -11.631 -3.159 21.359 1.00 82.75 87 LEU A CA 1
ATOM 682 C C . LEU A 1 87 ? -12.856 -4.043 21.592 1.00 82.75 87 LEU A C 1
ATOM 684 O O . LEU A 1 87 ? -13.495 -3.905 22.634 1.00 82.75 87 LEU A O 1
ATOM 688 N N . TYR A 1 88 ? -13.131 -4.965 20.665 1.00 84.69 88 TYR A N 1
ATOM 689 C CA . TYR A 1 88 ? -14.255 -5.898 20.738 1.00 84.69 88 TYR A CA 1
ATOM 690 C C . TYR A 1 88 ? -14.148 -6.845 21.933 1.00 84.69 88 TYR A C 1
ATOM 692 O O . TYR A 1 88 ? -15.131 -7.108 22.592 1.00 84.69 88 TYR A O 1
ATOM 700 N N . LYS A 1 89 ? -12.948 -7.313 22.298 1.00 84.44 89 LYS A N 1
ATOM 701 C CA . LYS A 1 89 ? -12.773 -8.126 23.520 1.00 84.44 89 LYS A CA 1
ATOM 702 C C . LYS A 1 89 ? -13.034 -7.363 24.827 1.00 84.44 89 LYS A C 1
ATOM 704 O O . LYS A 1 89 ? -13.045 -7.977 25.890 1.00 84.44 89 LYS A O 1
ATOM 709 N N . ARG A 1 90 ? -13.101 -6.029 24.781 1.00 79.12 90 ARG A N 1
ATOM 710 C CA . ARG A 1 90 ? -13.222 -5.162 25.964 1.00 79.12 90 ARG A CA 1
ATOM 711 C C . ARG A 1 90 ? -14.615 -4.556 26.133 1.00 79.12 90 ARG A C 1
ATOM 713 O O . ARG A 1 90 ? -14.827 -3.935 27.171 1.00 79.12 90 ARG A O 1
ATOM 720 N N . HIS A 1 91 ? -15.481 -4.669 25.127 1.00 65.31 91 HIS A N 1
ATOM 721 C CA . HIS A 1 91 ? -16.880 -4.229 25.142 1.00 65.31 91 HIS A CA 1
ATOM 722 C C . HIS A 1 91 ? -17.776 -5.452 25.008 1.00 65.31 91 HIS A C 1
ATOM 724 O O . HIS A 1 91 ? -18.838 -5.450 25.659 1.00 65.31 91 HIS A O 1
#

Mean predicted aligned error: 8.09 Å

Radius of gyration: 19.84 Å; Cα contacts (8 Å, |Δi|>4): 71; chains: 1; bounding box: 41×17×58 Å

Foldseek 3Di:
DDDDDLVVLVVLLVVLVVQLVCLLVVLVVVLVVLLVVLVVVCVVCCVPPVPDDPVVSVVRSV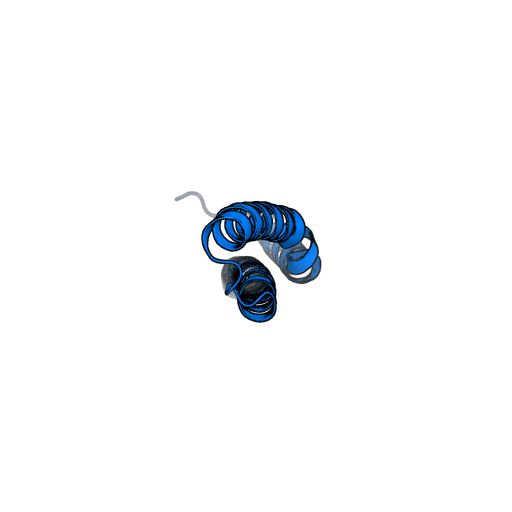VSSVVSSVVSNVVSVVRNVVSVVVSVVVD

Nearest PDB structures (foldseek):
  8b6h-assembly1_EG  TM=4.975E-01  e=3.904E+00  Tetrahymena thermophila SB210

Organism: NCBI:txid1798494

Secondary structure (DSSP, 8-state):
-PPPPHHHHHHHHHHHHHHHHTHHHHHHHHHHHHHHHHHHHHHHHHHHHS---HHHHHHHHHHHHHHHHHHHHHHHHHHHHHHHHHHHTT-